Protein AF-A0A8S2S9F4-F1 (afdb_monomer)

Radius of gyration: 24.84 Å; Cα contacts (8 Å, |Δi|>4): 41; chains: 1; bounding box: 52×26×81 Å

Organism: NCBI:txid392030

Nearest PDB structures (foldseek):
  7e1v-assembly1_A  TM=2.252E-01  e=3.486E+00  Mycobacterium tuberculosis H37Rv

Mean predicted aligned error: 15.25 Å

Secondary structure (DSSP, 8-state):
-HHHHHHHHHHHTTSPP------TTHHHHHHSS---HHHHHHHHHHHHHHHHH-HHHHTTHHHHHH---TTS--HHHHHHHTT-HHHHHHHHHHHHHHHHHHHHHHHHHHHHHHHHTT-

Structure (mmCIF, N/CA/C/O backbone):
data_AF-A0A8S2S9F4-F1
#
_entry.id   AF-A0A8S2S9F4-F1
#
loop_
_atom_site.group_PDB
_atom_site.id
_atom_site.type_symbol
_atom_site.label_atom_id
_atom_site.label_alt_id
_atom_site.label_comp_id
_atom_site.label_asym_id
_atom_site.label_entity_id
_atom_site.label_seq_id
_atom_site.pdbx_PDB_ins_code
_atom_site.Cartn_x
_atom_site.Cartn_y
_atom_site.Cartn_z
_atom_site.occupancy
_atom_site.B_iso_or_equiv
_atom_site.auth_seq_id
_atom_site.auth_comp_id
_atom_site.auth_asym_id
_atom_site.auth_atom_id
_atom_site.pdbx_PDB_model_num
ATOM 1 N N . LYS A 1 1 ? -40.556 9.162 -42.770 1.00 64.94 1 LYS A N 1
ATOM 2 C CA . LYS A 1 1 ? -40.709 8.682 -41.370 1.00 64.94 1 LYS A CA 1
ATOM 3 C C . LYS A 1 1 ? -40.039 7.321 -41.143 1.00 64.94 1 LYS A C 1
ATOM 5 O O . LYS A 1 1 ? -39.192 7.249 -40.270 1.00 64.94 1 LYS A O 1
ATOM 10 N N . ILE A 1 2 ? -40.307 6.290 -41.956 1.00 68.88 2 ILE A N 1
ATOM 11 C CA . ILE A 1 2 ? -39.676 4.953 -41.818 1.00 68.88 2 ILE A CA 1
ATOM 12 C C . ILE A 1 2 ? -38.142 5.007 -41.941 1.00 68.88 2 ILE A C 1
ATOM 14 O O . ILE A 1 2 ? -37.442 4.463 -41.096 1.00 68.88 2 ILE A O 1
ATOM 18 N N . GLN A 1 3 ? -37.611 5.769 -42.904 1.00 69.44 3 GLN A N 1
ATOM 19 C CA . GLN A 1 3 ? -36.157 5.924 -43.056 1.00 69.44 3 GLN A CA 1
ATOM 20 C C . GLN A 1 3 ? -35.482 6.622 -41.867 1.00 69.44 3 GLN A C 1
ATOM 22 O O . GLN A 1 3 ? -34.337 6.340 -41.543 1.00 69.44 3 GLN A O 1
ATOM 27 N N . GLN A 1 4 ? -36.210 7.500 -41.178 1.00 73.31 4 GLN A N 1
ATOM 28 C CA . GLN A 1 4 ? -35.706 8.221 -40.011 1.00 73.31 4 GLN A CA 1
ATOM 29 C C . GLN A 1 4 ? -35.666 7.309 -38.777 1.00 73.31 4 GLN A C 1
ATOM 31 O O . GLN A 1 4 ? -34.737 7.387 -37.980 1.00 73.31 4 GLN A O 1
ATOM 36 N N . ILE A 1 5 ? -36.628 6.385 -38.672 1.00 73.12 5 ILE A N 1
ATOM 37 C CA . ILE A 1 5 ? -36.637 5.321 -37.661 1.00 73.12 5 ILE A CA 1
ATOM 38 C C . ILE A 1 5 ? -35.487 4.340 -37.917 1.00 73.12 5 ILE A C 1
ATOM 40 O O . ILE A 1 5 ? -34.758 4.011 -36.986 1.00 73.12 5 ILE A O 1
ATOM 44 N N . GLN A 1 6 ? -35.257 3.941 -39.171 1.00 68.25 6 GLN A N 1
ATOM 45 C CA . GLN A 1 6 ? -34.114 3.096 -39.536 1.00 68.25 6 GLN A CA 1
ATOM 46 C C . GLN A 1 6 ? -32.771 3.780 -39.272 1.00 68.25 6 GLN A C 1
ATOM 48 O O . GLN A 1 6 ? -31.857 3.138 -38.763 1.00 68.25 6 GLN A O 1
ATOM 53 N N . TYR A 1 7 ? -32.658 5.081 -39.548 1.00 76.25 7 TYR A N 1
ATOM 54 C CA . TYR A 1 7 ? -31.460 5.859 -39.239 1.00 76.25 7 TYR A CA 1
ATOM 55 C C . TYR A 1 7 ? -31.190 5.922 -37.727 1.00 76.25 7 TYR A C 1
ATOM 57 O O . TYR A 1 7 ? -30.065 5.691 -37.290 1.00 76.25 7 TYR A O 1
ATOM 65 N N . LEU A 1 8 ? -32.224 6.153 -36.912 1.00 74.94 8 LEU A N 1
ATOM 66 C CA . LEU A 1 8 ? -32.102 6.182 -35.450 1.00 74.94 8 LEU A CA 1
ATOM 67 C C . LEU A 1 8 ? -31.790 4.804 -34.851 1.00 74.94 8 LEU A C 1
ATOM 69 O O . LEU A 1 8 ? -30.991 4.714 -33.920 1.00 74.94 8 LEU A O 1
ATOM 73 N N . GLN A 1 9 ? -32.359 3.727 -35.398 1.00 66.19 9 GLN A N 1
ATOM 74 C CA . GLN A 1 9 ? -32.010 2.369 -34.979 1.00 66.19 9 GLN A CA 1
ATOM 75 C C . GLN A 1 9 ? -30.543 2.057 -35.295 1.00 66.19 9 GLN A C 1
ATOM 77 O O . GLN A 1 9 ? -29.829 1.583 -34.418 1.00 66.19 9 GLN A O 1
ATOM 82 N N . ASN A 1 10 ? -30.053 2.409 -36.487 1.00 70.56 10 ASN A N 1
ATOM 83 C CA . ASN A 1 10 ? -28.650 2.187 -36.863 1.00 70.56 10 ASN A CA 1
ATOM 84 C C . ASN A 1 10 ? -27.651 2.966 -35.984 1.00 70.56 10 ASN A C 1
ATOM 86 O O . ASN A 1 10 ? -26.531 2.512 -35.769 1.00 70.56 10 ASN A O 1
ATOM 90 N N . GLN A 1 11 ? -28.057 4.120 -35.445 1.00 66.56 11 GLN A N 1
ATOM 91 C CA . GLN A 1 11 ? -27.259 4.902 -34.491 1.00 66.56 11 GLN A CA 1
ATOM 92 C C . GLN A 1 11 ? -27.228 4.263 -33.089 1.00 66.56 11 GLN A C 1
ATOM 94 O O . GLN A 1 11 ? -26.190 4.259 -32.432 1.00 66.56 11 GLN A O 1
ATOM 99 N N . LEU A 1 12 ? -28.340 3.676 -32.629 1.00 56.38 12 LEU A N 1
ATOM 100 C CA . LEU A 1 12 ? -28.407 2.981 -31.333 1.00 56.38 12 LEU A CA 1
ATOM 101 C C . LEU A 1 12 ? -27.639 1.649 -31.322 1.00 56.38 12 LEU A C 1
ATOM 103 O O . LEU A 1 12 ? -27.082 1.285 -30.289 1.00 56.38 12 LEU A O 1
ATOM 107 N N . TYR A 1 13 ? -27.551 0.954 -32.460 1.00 54.41 13 TYR A N 1
ATOM 108 C CA . TYR A 1 13 ? -26.784 -0.294 -32.586 1.00 54.41 13 TYR A CA 1
ATOM 109 C C . TYR A 1 13 ? -25.261 -0.097 -32.701 1.00 54.41 13 TYR A C 1
ATOM 111 O O . TYR A 1 13 ? -24.526 -1.079 -32.645 1.00 54.41 13 TYR A O 1
ATOM 119 N N . GLN A 1 14 ? -24.768 1.142 -32.816 1.00 46.66 14 GLN A N 1
ATOM 120 C CA . GLN A 1 14 ? -23.328 1.443 -32.813 1.00 46.66 14 GLN A CA 1
ATOM 121 C C . GLN A 1 14 ? -22.750 1.736 -31.423 1.00 46.66 14 GLN A C 1
ATOM 123 O O . GLN A 1 14 ? -21.567 2.053 -31.301 1.00 46.66 14 GLN A O 1
ATOM 128 N N . GLN A 1 15 ? -23.538 1.596 -30.355 1.00 48.34 15 GLN A N 1
ATOM 129 C CA . GLN A 1 15 ? -22.978 1.623 -29.008 1.00 48.34 15 GLN A CA 1
ATOM 130 C C . GLN A 1 15 ? -22.158 0.343 -28.789 1.00 48.34 15 GLN A C 1
ATOM 132 O O . GLN A 1 15 ? -22.721 -0.750 -28.907 1.00 48.34 15 GLN A O 1
ATOM 137 N N . PRO A 1 16 ? -20.851 0.422 -28.468 1.00 43.28 16 PRO A N 1
ATOM 138 C CA . PRO A 1 16 ? -20.104 -0.768 -28.108 1.00 43.28 16 PRO A CA 1
ATOM 139 C C . PRO A 1 16 ? -20.758 -1.367 -26.864 1.00 43.28 16 PRO A C 1
ATOM 141 O O . PRO A 1 16 ? -20.848 -0.732 -25.810 1.00 43.28 16 PRO A O 1
ATOM 144 N N . ALA A 1 17 ? -21.250 -2.596 -27.008 1.00 40.78 17 ALA A N 1
ATOM 145 C CA . ALA A 1 17 ? -21.692 -3.403 -25.890 1.00 40.78 17 ALA A CA 1
ATOM 146 C C . ALA A 1 17 ? -20.602 -3.368 -24.813 1.00 40.78 17 ALA A C 1
ATOM 148 O O . ALA A 1 17 ? -19.422 -3.576 -25.104 1.00 40.78 17 ALA A O 1
ATOM 149 N N . ARG A 1 18 ? -20.995 -3.090 -23.567 1.00 45.44 18 ARG A N 1
ATOM 150 C CA . ARG A 1 18 ? -20.119 -3.166 -22.396 1.00 45.44 18 ARG A CA 1
ATOM 151 C C . ARG A 1 18 ? -19.805 -4.645 -22.146 1.00 45.44 18 ARG A C 1
ATOM 153 O O . ARG A 1 18 ? -20.375 -5.285 -21.272 1.00 45.44 18 ARG A O 1
ATOM 160 N N . THR A 1 19 ? -18.965 -5.222 -22.996 1.00 42.66 19 THR A N 1
ATOM 161 C CA . THR A 1 19 ? -18.483 -6.589 -22.866 1.00 42.66 19 THR A CA 1
ATOM 162 C C . THR A 1 19 ? -17.337 -6.579 -21.873 1.00 42.66 19 THR A C 1
ATOM 164 O O . THR A 1 19 ? -16.322 -5.928 -22.108 1.00 42.66 19 THR A O 1
ATOM 167 N N . THR A 1 20 ? -17.475 -7.343 -20.794 1.00 49.41 20 THR A N 1
ATOM 168 C CA . THR A 1 20 ? -16.399 -7.765 -19.885 1.00 49.41 20 THR A CA 1
ATOM 169 C C . THR A 1 20 ? -15.460 -8.747 -20.591 1.00 49.41 20 THR A C 1
ATOM 171 O O . THR A 1 20 ? -15.230 -9.867 -20.140 1.00 49.41 20 THR A O 1
ATOM 174 N N . ARG A 1 21 ? -14.966 -8.362 -21.763 1.00 43.25 21 ARG A N 1
ATOM 175 C CA . ARG A 1 21 ? -13.953 -9.093 -22.502 1.00 43.25 21 ARG A CA 1
ATOM 176 C C . ARG A 1 21 ? -12.663 -8.396 -22.117 1.00 43.25 21 ARG A C 1
ATOM 178 O O . ARG A 1 21 ? -12.438 -7.293 -22.598 1.00 43.25 21 ARG A O 1
ATOM 185 N N . SER A 1 22 ? -11.888 -8.971 -21.192 1.00 52.41 22 SER A N 1
ATOM 186 C CA . SER A 1 22 ? -10.540 -8.469 -20.928 1.00 52.41 22 SER A CA 1
ATOM 187 C C . SER A 1 22 ? -9.767 -8.597 -22.235 1.00 52.41 22 SER A C 1
ATOM 189 O O . SER A 1 22 ? -9.307 -9.666 -22.636 1.00 52.41 22 SER A O 1
ATOM 191 N N . ASN A 1 23 ? -9.740 -7.505 -22.989 1.00 45.88 23 ASN A N 1
ATOM 192 C CA . ASN A 1 23 ? -8.939 -7.414 -24.179 1.00 45.88 23 ASN A CA 1
ATOM 193 C C . ASN A 1 23 ? -7.513 -7.431 -23.642 1.00 45.88 23 ASN A C 1
ATOM 195 O O . ASN A 1 23 ? -7.151 -6.581 -22.832 1.00 45.88 23 ASN A O 1
ATOM 199 N N . SER A 1 24 ? -6.693 -8.402 -24.037 1.00 57.59 24 SER A N 1
ATOM 200 C CA . SER A 1 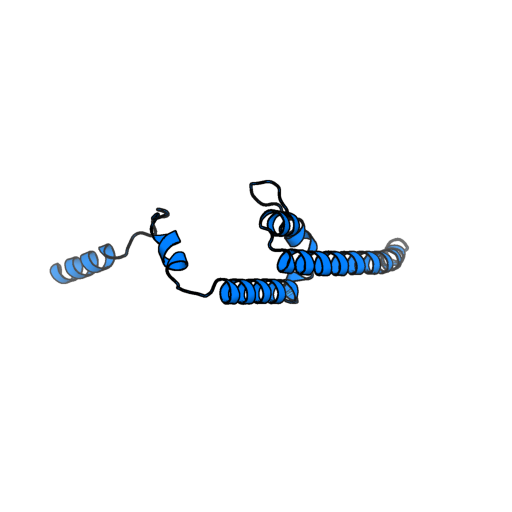24 ? -5.289 -8.467 -23.602 1.00 57.59 24 SER A CA 1
ATOM 201 C C . SER A 1 24 ? -4.523 -7.167 -23.920 1.00 57.59 24 SER A C 1
ATOM 203 O O . SER A 1 24 ? -3.469 -6.907 -23.349 1.00 57.59 24 SER A O 1
ATOM 205 N N . ASN A 1 25 ? -5.096 -6.318 -24.780 1.00 47.88 25 ASN A N 1
ATOM 206 C CA . ASN A 1 25 ? -4.631 -4.976 -25.104 1.00 47.88 25 ASN A CA 1
ATOM 207 C C . ASN A 1 25 ? -4.977 -3.885 -24.067 1.00 47.88 25 ASN A C 1
ATOM 209 O O . ASN A 1 25 ? -4.305 -2.859 -24.060 1.00 47.88 25 ASN A O 1
ATOM 213 N N . ASP A 1 26 ? -5.939 -4.074 -23.158 1.00 53.81 26 ASP A N 1
ATOM 214 C CA . ASP A 1 26 ? -6.271 -3.069 -22.129 1.00 53.81 26 ASP A CA 1
ATOM 215 C C . ASP A 1 26 ? -5.156 -2.952 -21.079 1.00 53.81 26 ASP A C 1
ATOM 217 O O . ASP A 1 26 ? -4.841 -1.860 -20.606 1.00 53.81 26 ASP A O 1
ATOM 221 N N . PHE A 1 27 ? -4.471 -4.065 -20.787 1.00 49.88 27 PHE A N 1
ATOM 222 C CA . PHE A 1 27 ? -3.263 -4.049 -19.960 1.00 49.88 27 PHE A CA 1
ATOM 223 C C . PHE A 1 27 ? -2.121 -3.293 -20.657 1.00 49.88 27 PHE A C 1
ATOM 225 O O . PHE A 1 27 ? -1.320 -2.631 -19.999 1.00 49.88 27 PHE A O 1
ATOM 232 N N . LEU A 1 28 ? -2.064 -3.325 -21.994 1.00 52.03 28 LEU A N 1
ATOM 233 C CA . LEU A 1 28 ? -1.036 -2.635 -22.775 1.00 52.03 28 LEU A CA 1
ATOM 234 C C . LEU A 1 28 ? -1.254 -1.117 -22.845 1.00 52.03 28 LEU A C 1
ATOM 236 O O . LEU A 1 28 ? -0.272 -0.380 -22.903 1.00 52.03 28 LEU A O 1
ATOM 240 N N . VAL A 1 29 ? -2.495 -0.625 -22.772 1.00 52.12 29 VAL A N 1
ATOM 241 C CA . VAL A 1 29 ? -2.786 0.822 -22.835 1.00 52.12 29 VAL A CA 1
ATOM 242 C C . VAL A 1 29 ? -2.198 1.574 -21.637 1.00 52.12 29 VAL A C 1
ATOM 244 O O . VAL A 1 29 ? -1.578 2.619 -21.822 1.00 52.12 29 VAL A O 1
ATOM 247 N N . TRP A 1 30 ? -2.293 1.027 -20.421 1.00 48.94 30 TRP A N 1
ATOM 248 C CA . TRP A 1 30 ? -1.595 1.593 -19.256 1.00 48.94 30 TRP A CA 1
ATOM 249 C C . TRP A 1 30 ? -0.110 1.221 -19.185 1.00 48.94 30 TRP A C 1
ATOM 251 O O . TRP A 1 30 ? 0.656 1.931 -18.532 1.00 48.94 30 TRP A O 1
ATOM 261 N N . SER A 1 31 ? 0.312 0.162 -19.884 1.00 54.41 31 SER A N 1
ATOM 262 C CA . SER A 1 31 ? 1.723 -0.251 -19.959 1.00 54.41 31 SER A CA 1
ATOM 263 C C . SER A 1 31 ? 2.540 0.538 -20.991 1.00 54.41 31 SER A C 1
ATOM 265 O O . SER A 1 31 ? 3.763 0.559 -20.903 1.00 54.41 31 SER A O 1
ATOM 267 N N . SER A 1 32 ? 1.898 1.201 -21.960 1.00 52.19 32 SER A N 1
ATOM 268 C CA . SER A 1 32 ? 2.576 1.962 -23.022 1.00 52.19 32 SER A CA 1
ATOM 269 C C . SER A 1 32 ? 2.900 3.410 -22.637 1.00 52.19 32 SER A C 1
ATOM 271 O O . SER A 1 32 ? 3.568 4.120 -23.399 1.00 52.19 32 SER A O 1
ATOM 273 N N . CYS A 1 33 ? 2.450 3.876 -21.471 1.00 55.06 33 CYS A N 1
ATOM 274 C CA . CYS A 1 33 ? 2.894 5.148 -20.929 1.00 55.06 33 CYS A CA 1
ATOM 275 C C . CYS A 1 33 ? 4.383 5.007 -20.588 1.00 55.06 33 CYS A C 1
ATOM 277 O O . CYS A 1 33 ? 4.721 4.314 -19.631 1.00 55.06 33 CYS A O 1
ATOM 279 N N . LYS A 1 34 ? 5.277 5.652 -21.344 1.00 63.38 34 LYS A N 1
ATOM 280 C CA . LYS A 1 34 ? 6.724 5.707 -21.062 1.00 63.38 34 LYS A CA 1
ATOM 281 C C . LYS A 1 34 ? 7.028 6.531 -19.797 1.00 63.38 34 LYS A C 1
ATOM 283 O O . LYS A 1 34 ? 7.823 7.464 -19.843 1.00 63.38 34 LYS A O 1
ATOM 288 N N . TYR A 1 35 ? 6.347 6.267 -18.687 1.00 64.12 35 TYR A N 1
ATOM 289 C CA . TYR A 1 35 ? 6.709 6.864 -17.413 1.00 64.12 35 TYR A CA 1
ATOM 290 C C . TYR A 1 35 ? 7.999 6.214 -16.938 1.00 64.12 35 TYR A C 1
ATOM 292 O O . TYR A 1 35 ? 8.116 4.990 -16.928 1.00 64.12 35 TYR A O 1
ATOM 300 N N . ASP A 1 36 ? 8.954 7.047 -16.533 1.00 81.81 36 ASP A N 1
ATOM 301 C CA . ASP A 1 36 ? 10.125 6.586 -15.801 1.00 81.81 36 ASP A CA 1
ATOM 302 C C . ASP A 1 36 ? 9.649 5.760 -14.593 1.00 81.81 36 ASP A C 1
ATOM 304 O O . ASP A 1 36 ? 8.776 6.188 -13.829 1.00 81.81 36 ASP A O 1
ATOM 308 N N . GLU A 1 37 ? 10.209 4.565 -14.408 1.00 81.12 37 GLU A N 1
ATOM 309 C CA . GLU A 1 37 ? 9.894 3.690 -13.275 1.00 81.12 37 GLU A CA 1
ATOM 310 C C . GLU A 1 37 ? 10.118 4.409 -11.934 1.00 81.12 37 GLU A C 1
ATOM 312 O O . GLU A 1 37 ? 9.407 4.160 -10.951 1.00 81.12 37 GLU A O 1
ATOM 317 N N . ARG A 1 38 ? 11.037 5.383 -11.893 1.00 84.69 38 ARG A N 1
ATOM 318 C CA . ARG A 1 38 ? 11.190 6.284 -10.745 1.00 84.69 38 ARG A CA 1
ATOM 319 C C . ARG A 1 38 ? 9.943 7.139 -10.519 1.00 84.69 38 ARG A C 1
ATOM 321 O O . ARG A 1 38 ? 9.452 7.210 -9.392 1.00 84.69 38 ARG A O 1
ATOM 328 N N . GLU A 1 39 ? 9.420 7.785 -11.556 1.00 87.38 39 GLU A N 1
ATOM 329 C CA . GLU A 1 39 ? 8.212 8.607 -11.451 1.00 87.38 39 GLU A CA 1
ATOM 330 C C . GLU A 1 39 ? 6.995 7.776 -11.065 1.00 87.38 39 GLU A C 1
ATOM 332 O O . GLU A 1 39 ? 6.210 8.189 -10.209 1.00 87.38 39 GLU A O 1
ATOM 337 N N . LYS A 1 40 ? 6.850 6.588 -11.653 1.00 84.62 40 LYS A N 1
ATOM 338 C CA . LYS A 1 40 ? 5.784 5.642 -11.317 1.00 84.62 40 LYS A CA 1
ATOM 339 C C . LYS A 1 40 ? 5.826 5.271 -9.837 1.00 84.62 40 LYS A C 1
ATOM 341 O O . LYS A 1 40 ? 4.801 5.338 -9.158 1.00 84.62 40 LYS A O 1
ATOM 346 N N . ARG A 1 41 ? 7.018 4.984 -9.305 1.00 87.44 41 ARG A N 1
ATOM 347 C CA . ARG A 1 41 ? 7.224 4.733 -7.872 1.00 87.44 41 ARG A CA 1
ATOM 348 C C . ARG A 1 41 ? 6.846 5.942 -7.016 1.00 87.44 41 ARG A C 1
ATOM 350 O O . ARG A 1 41 ? 6.148 5.781 -6.019 1.00 87.44 41 ARG A O 1
ATOM 357 N N . ILE A 1 42 ? 7.261 7.147 -7.407 1.00 91.12 42 ILE A N 1
ATOM 358 C CA . ILE A 1 42 ? 6.914 8.386 -6.690 1.00 91.12 42 ILE A CA 1
ATOM 359 C C . ILE A 1 42 ? 5.393 8.588 -6.664 1.00 91.12 42 ILE A C 1
ATOM 361 O O . ILE A 1 42 ? 4.836 8.922 -5.618 1.00 91.12 42 ILE A O 1
ATOM 365 N N . ARG A 1 43 ? 4.706 8.363 -7.789 1.00 90.44 43 ARG A N 1
ATOM 366 C CA . ARG A 1 43 ? 3.241 8.459 -7.880 1.00 90.44 43 ARG A CA 1
ATOM 367 C C . ARG A 1 43 ? 2.559 7.421 -6.993 1.00 90.44 43 ARG A C 1
ATOM 369 O O . ARG A 1 43 ? 1.662 7.788 -6.244 1.00 90.44 43 ARG A O 1
ATOM 376 N N . ALA A 1 44 ? 3.019 6.171 -7.016 1.00 91.00 44 ALA A N 1
ATOM 377 C CA . ALA A 1 44 ? 2.479 5.108 -6.170 1.00 91.00 44 ALA A CA 1
ATOM 378 C C . ALA A 1 44 ? 2.586 5.454 -4.675 1.00 91.00 44 ALA A C 1
ATOM 380 O O . ALA A 1 44 ? 1.598 5.367 -3.950 1.00 91.00 44 ALA A O 1
ATOM 381 N N . ILE A 1 45 ? 3.750 5.940 -4.231 1.00 94.25 45 ILE A N 1
ATOM 382 C CA . ILE A 1 45 ? 3.958 6.380 -2.843 1.00 94.25 45 ILE A CA 1
ATOM 383 C C . ILE A 1 45 ? 2.996 7.517 -2.471 1.00 94.25 45 ILE A C 1
ATOM 385 O O . ILE A 1 45 ? 2.397 7.490 -1.395 1.00 94.25 45 ILE A O 1
ATOM 389 N N . LYS A 1 46 ? 2.821 8.506 -3.357 1.00 95.19 46 LYS A N 1
ATOM 390 C CA . LYS A 1 46 ? 1.891 9.626 -3.136 1.00 95.19 46 LYS A CA 1
ATOM 391 C C . LYS A 1 46 ? 0.444 9.157 -3.007 1.00 95.19 46 LYS A C 1
ATOM 393 O O . LYS A 1 46 ? -0.252 9.622 -2.113 1.00 95.19 46 LYS A O 1
ATOM 398 N N . ILE A 1 47 ? 0.010 8.239 -3.872 1.00 93.56 47 ILE A N 1
ATOM 399 C CA . ILE A 1 47 ? -1.346 7.677 -3.838 1.00 93.56 47 ILE A CA 1
ATOM 400 C C . ILE A 1 47 ? -1.576 6.935 -2.522 1.00 93.56 47 ILE A C 1
ATOM 402 O O . ILE A 1 47 ? -2.583 7.179 -1.866 1.00 93.56 47 ILE A O 1
ATOM 406 N N . ILE A 1 48 ? -0.631 6.085 -2.106 1.00 94.06 48 ILE A N 1
ATOM 407 C CA . ILE A 1 48 ? -0.740 5.350 -0.839 1.00 94.06 48 ILE A CA 1
ATOM 408 C C . ILE A 1 48 ? -0.877 6.326 0.328 1.00 94.06 48 ILE A C 1
ATOM 410 O O . ILE A 1 48 ? -1.811 6.193 1.107 1.00 94.06 48 ILE A O 1
ATOM 414 N N . ARG A 1 49 ? -0.013 7.342 0.430 1.00 94.38 49 ARG A N 1
ATOM 415 C CA . ARG A 1 49 ? -0.121 8.342 1.505 1.00 94.38 49 ARG A CA 1
ATOM 416 C C . ARG A 1 49 ? -1.463 9.060 1.494 1.00 94.38 49 ARG A C 1
ATOM 418 O O . ARG A 1 49 ? -2.106 9.135 2.526 1.00 94.38 49 ARG A O 1
ATOM 425 N N . LEU A 1 50 ? -1.919 9.505 0.326 1.00 94.38 50 LEU A N 1
ATOM 426 C CA . LEU A 1 50 ? -3.198 10.198 0.205 1.00 94.38 50 LEU A CA 1
ATOM 427 C C . LEU A 1 50 ? -4.377 9.328 0.662 1.00 94.38 50 LEU A C 1
ATOM 429 O O . LEU A 1 50 ? -5.263 9.828 1.345 1.00 94.38 50 LEU A O 1
ATOM 433 N N . LEU A 1 51 ? -4.376 8.036 0.325 1.00 92.12 51 LEU A N 1
ATOM 434 C CA . LEU A 1 51 ? -5.390 7.096 0.806 1.00 92.12 51 LEU A CA 1
ATOM 435 C C . LEU A 1 51 ? -5.305 6.905 2.324 1.00 92.12 51 LEU A C 1
ATOM 437 O O . LEU A 1 51 ? -6.324 6.935 3.004 1.00 92.12 51 LEU A O 1
ATOM 441 N N . LEU A 1 52 ? -4.099 6.730 2.861 1.00 93.19 52 LEU A N 1
ATOM 442 C CA . LEU A 1 52 ? -3.902 6.479 4.287 1.00 93.19 52 LEU A CA 1
ATOM 443 C C . LEU A 1 52 ? -4.113 7.724 5.160 1.00 93.19 52 LEU A C 1
ATOM 445 O O . LEU A 1 52 ? -4.425 7.567 6.332 1.00 93.19 52 LEU A O 1
ATOM 449 N N . ASP A 1 53 ? -3.950 8.934 4.624 1.00 91.50 53 ASP A N 1
ATOM 450 C CA . ASP A 1 53 ? -4.169 10.207 5.329 1.00 91.50 53 ASP A CA 1
ATOM 451 C C . ASP A 1 53 ? -5.622 10.683 5.278 1.00 91.50 53 ASP A C 1
ATOM 453 O O . ASP A 1 53 ? -6.012 11.590 6.015 1.00 91.50 53 ASP A O 1
ATOM 457 N N . TYR A 1 54 ? -6.438 10.107 4.395 1.00 92.75 54 TYR A N 1
ATOM 458 C CA . TYR A 1 54 ? -7.789 10.600 4.192 1.00 92.75 54 TYR A CA 1
ATOM 459 C C . TYR A 1 54 ? -8.662 10.341 5.436 1.00 92.75 54 TYR A C 1
ATOM 461 O O . TYR A 1 54 ? -8.755 9.192 5.886 1.00 92.75 54 TYR A O 1
ATOM 469 N N . PRO A 1 55 ? -9.337 11.368 5.996 1.00 87.88 55 PRO A N 1
ATOM 470 C CA . PRO A 1 55 ? -10.069 11.245 7.259 1.00 87.88 55 PRO A CA 1
ATOM 471 C C . PRO A 1 55 ? -11.169 10.182 7.243 1.00 87.88 55 PRO A C 1
ATOM 473 O O . PRO A 1 55 ? -11.325 9.447 8.213 1.00 87.88 55 PRO A O 1
ATOM 476 N N . LEU A 1 56 ? -11.899 10.049 6.129 1.00 88.81 56 LEU A N 1
ATOM 477 C CA . LEU A 1 56 ? -13.002 9.086 6.033 1.00 88.81 56 LEU A CA 1
ATOM 478 C C . LEU A 1 56 ? -12.529 7.629 6.057 1.00 88.81 56 LEU A C 1
ATOM 480 O O . LEU A 1 56 ? -13.309 6.744 6.391 1.00 88.81 56 LEU A O 1
ATOM 484 N N . PHE A 1 57 ? -11.265 7.363 5.718 1.00 85.00 57 PHE A N 1
ATOM 485 C CA . PHE A 1 57 ? -10.727 6.007 5.766 1.00 85.00 57 PHE A CA 1
ATOM 486 C C . PHE A 1 57 ? -10.172 5.631 7.136 1.00 85.00 57 PHE A C 1
ATOM 488 O O . PHE A 1 57 ? -9.981 4.443 7.367 1.00 85.00 57 PHE A O 1
ATOM 495 N N . GLN A 1 58 ? -9.969 6.578 8.060 1.00 87.75 58 GLN A N 1
ATOM 496 C CA . GLN A 1 58 ? -9.346 6.290 9.360 1.00 87.75 58 GLN A CA 1
ATOM 497 C C . GLN A 1 58 ? -10.134 5.264 10.182 1.00 87.75 58 GLN A C 1
ATOM 499 O O . GLN A 1 58 ? -9.535 4.359 10.755 1.00 87.75 58 GLN A O 1
ATOM 504 N N . GLU A 1 59 ? -11.465 5.359 10.184 1.00 87.31 59 GLU A N 1
ATOM 505 C CA . GLU A 1 59 ? -12.355 4.454 10.933 1.00 87.31 59 GLU A CA 1
ATOM 506 C C . GLU A 1 59 ? -12.366 3.021 10.378 1.00 87.31 59 GLU A C 1
ATOM 508 O O . GLU A 1 59 ? -12.694 2.066 11.075 1.00 87.31 59 GLU A O 1
ATOM 513 N N . HIS A 1 60 ? -11.981 2.846 9.114 1.00 89.56 60 HIS A N 1
ATOM 514 C CA . HIS A 1 60 ? -11.941 1.543 8.447 1.00 89.56 60 HIS A CA 1
ATOM 515 C C . HIS A 1 60 ? -10.518 1.103 8.103 1.00 89.56 60 HIS A C 1
ATOM 517 O O . HIS A 1 60 ? -10.325 0.054 7.486 1.00 89.56 60 HIS A O 1
ATOM 523 N N . LEU A 1 61 ? -9.511 1.877 8.516 1.00 90.50 61 LEU A N 1
ATOM 524 C CA . LEU A 1 61 ? -8.134 1.700 8.077 1.00 90.50 61 LEU A CA 1
ATOM 525 C C . LEU A 1 61 ? -7.563 0.369 8.554 1.00 90.50 61 LEU A C 1
ATOM 527 O O . LEU A 1 61 ? -6.886 -0.314 7.791 1.00 90.50 61 LEU A O 1
ATOM 531 N N . LEU A 1 62 ? -7.892 -0.036 9.784 1.00 90.94 62 LEU A N 1
ATOM 532 C CA . LEU A 1 62 ? -7.498 -1.336 10.321 1.00 90.94 62 LEU A CA 1
ATOM 533 C C . LEU A 1 62 ? -8.043 -2.482 9.465 1.00 90.94 62 LEU A C 1
ATOM 535 O O . LEU A 1 62 ? -7.291 -3.371 9.069 1.00 90.94 62 LEU A O 1
ATOM 539 N N . SER A 1 63 ? -9.343 -2.443 9.161 1.00 91.50 63 SER A N 1
ATOM 540 C CA . SER A 1 63 ? -10.012 -3.459 8.344 1.00 91.50 63 SER A CA 1
ATOM 541 C C . SER A 1 63 ? -9.408 -3.513 6.940 1.00 91.50 63 SER A C 1
ATOM 543 O O . SER A 1 63 ? -9.062 -4.588 6.453 1.00 91.50 63 SER A O 1
ATOM 545 N N . LEU A 1 64 ? -9.174 -2.347 6.333 1.00 90.94 64 LEU A N 1
ATOM 546 C CA . LEU A 1 64 ? -8.580 -2.226 5.006 1.00 90.94 64 LEU A CA 1
ATOM 547 C C . LEU A 1 64 ? -7.142 -2.767 4.956 1.00 90.94 64 LEU A C 1
ATOM 549 O O . LEU A 1 64 ? -6.797 -3.511 4.041 1.00 90.94 64 LEU A O 1
ATOM 553 N N . LEU A 1 65 ? -6.306 -2.427 5.942 1.00 92.75 65 LEU A N 1
ATOM 554 C CA . LEU A 1 65 ? -4.920 -2.903 6.036 1.00 92.75 65 LEU A CA 1
ATOM 555 C C . LEU A 1 65 ? -4.820 -4.386 6.419 1.00 92.75 65 LEU A C 1
ATOM 557 O O . LEU A 1 65 ? -3.811 -5.027 6.124 1.00 92.75 65 LEU A O 1
ATOM 561 N N . SER A 1 66 ? -5.855 -4.932 7.056 1.00 93.81 66 SER A N 1
ATOM 562 C CA . SER A 1 66 ? -5.938 -6.350 7.426 1.00 93.81 66 SER A CA 1
ATOM 563 C C . SER A 1 66 ? -6.539 -7.219 6.322 1.00 93.81 66 SER A C 1
ATOM 565 O O . SER A 1 66 ? -6.409 -8.445 6.371 1.00 93.81 66 SER A O 1
ATOM 567 N N . PHE A 1 67 ? -7.192 -6.608 5.328 1.00 95.25 67 PHE A N 1
ATOM 568 C CA . PHE A 1 67 ? -7.779 -7.321 4.203 1.00 95.25 67 PHE A CA 1
ATOM 569 C C . PHE A 1 67 ? -6.703 -8.066 3.413 1.00 95.25 67 PHE A C 1
ATOM 571 O O . PHE A 1 67 ? -5.583 -7.584 3.245 1.00 95.25 67 PHE A O 1
ATOM 578 N N . ARG A 1 68 ? -7.041 -9.259 2.925 1.00 95.75 68 ARG A N 1
ATOM 579 C CA . ARG A 1 68 ? -6.111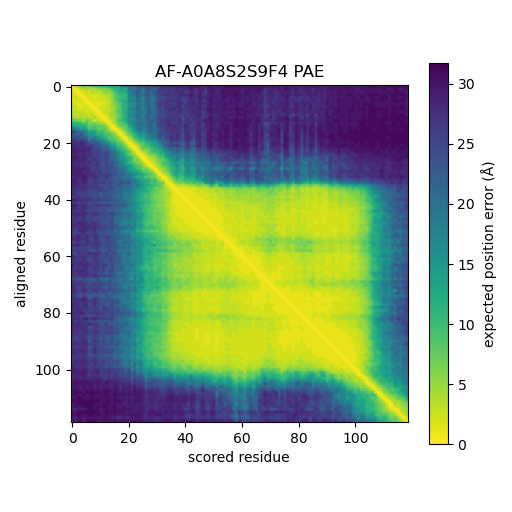 -10.120 2.194 1.00 95.75 68 ARG A CA 1
ATOM 580 C C . ARG A 1 68 ? -6.502 -10.202 0.729 1.00 95.75 68 ARG A C 1
ATOM 582 O O . ARG A 1 68 ? -7.681 -10.285 0.397 1.00 95.75 68 ARG A O 1
ATOM 589 N N . ASN A 1 69 ? -5.504 -10.190 -0.144 1.00 94.00 69 ASN A N 1
ATOM 590 C CA . ASN A 1 69 ? -5.704 -10.437 -1.566 1.00 94.00 69 ASN A CA 1
ATOM 591 C C . ASN A 1 69 ? -6.018 -11.929 -1.837 1.00 94.00 69 ASN A C 1
ATOM 593 O O . ASN A 1 69 ? -6.074 -12.748 -0.918 1.00 94.00 69 ASN A O 1
ATOM 597 N N . LEU A 1 70 ? -6.191 -12.289 -3.114 1.00 95.69 70 LEU A N 1
ATOM 598 C CA . LEU A 1 70 ? -6.443 -13.672 -3.555 1.00 95.69 70 LEU A CA 1
ATOM 599 C C . LEU A 1 70 ? -5.326 -14.656 -3.158 1.00 95.69 70 LEU A C 1
ATOM 601 O O . LEU A 1 70 ? -5.570 -15.852 -3.055 1.00 95.69 70 LEU A O 1
ATOM 605 N N . GLU A 1 71 ? -4.117 -14.154 -2.908 1.00 95.12 71 GLU A N 1
ATOM 606 C CA . GLU A 1 71 ? -2.958 -14.930 -2.454 1.00 95.12 71 GLU A CA 1
ATOM 607 C C . GLU A 1 71 ? -2.863 -15.001 -0.919 1.00 95.12 71 GLU A C 1
ATOM 609 O O . GLU A 1 71 ? -1.879 -15.496 -0.371 1.00 95.12 71 GLU A O 1
ATOM 614 N N . GLY A 1 72 ? -3.855 -14.473 -0.194 1.00 96.25 72 GLY A N 1
ATOM 615 C CA . GLY A 1 72 ? -3.876 -14.462 1.268 1.00 96.25 72 GLY A CA 1
ATOM 616 C C . GLY A 1 72 ? -2.937 -13.436 1.915 1.00 96.25 72 GLY A C 1
ATOM 617 O O . GLY A 1 72 ? -2.718 -13.503 3.129 1.00 96.25 72 GLY A O 1
ATOM 618 N N . GLN A 1 73 ? -2.398 -12.490 1.142 1.00 96.81 73 GLN A N 1
ATOM 619 C CA . GLN A 1 73 ? -1.446 -11.473 1.592 1.00 96.81 73 GLN A CA 1
ATOM 620 C C . GLN A 1 73 ? -2.154 -10.166 1.946 1.00 96.81 73 GLN A C 1
ATOM 622 O O . GLN A 1 73 ? -3.007 -9.690 1.197 1.00 96.81 73 GLN A O 1
ATOM 627 N N . THR A 1 74 ? -1.754 -9.545 3.054 1.00 96.88 74 THR A N 1
ATOM 628 C CA . THR A 1 74 ? -2.148 -8.162 3.359 1.00 96.88 74 THR A CA 1
ATOM 629 C C . THR A 1 74 ? -1.409 -7.173 2.445 1.00 96.88 74 THR A C 1
ATOM 631 O O . THR A 1 74 ? -0.364 -7.525 1.883 1.00 96.88 74 THR A O 1
ATOM 634 N N . PRO A 1 75 ? -1.869 -5.913 2.312 1.00 95.38 75 PRO A N 1
ATOM 635 C CA . PRO A 1 75 ? -1.151 -4.883 1.562 1.00 95.38 75 PRO A CA 1
ATOM 636 C C . PRO A 1 75 ? 0.326 -4.738 1.964 1.00 95.38 75 PRO A C 1
ATOM 638 O O . PRO A 1 75 ? 1.180 -4.557 1.099 1.00 95.38 75 PRO A O 1
ATOM 641 N N . PHE A 1 76 ? 0.648 -4.869 3.259 1.00 96.81 76 PHE A N 1
ATOM 642 C CA . PHE A 1 76 ? 2.034 -4.849 3.744 1.00 96.81 76 PHE A CA 1
ATOM 643 C C . PHE A 1 76 ? 2.845 -6.034 3.206 1.00 96.81 76 PHE A C 1
ATOM 645 O O . PHE A 1 76 ? 3.933 -5.840 2.668 1.00 96.81 76 PHE A O 1
ATOM 652 N N . MET A 1 77 ? 2.3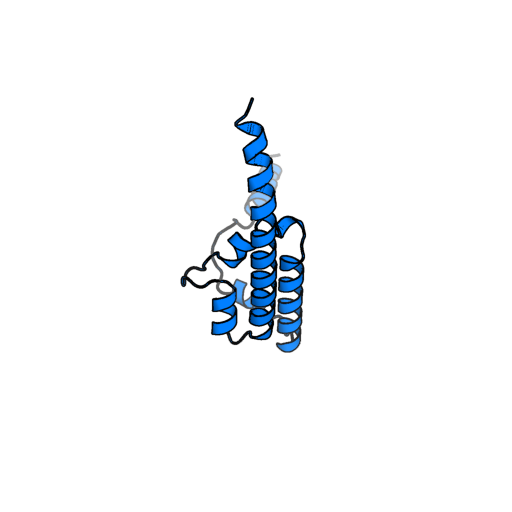00 -7.251 3.301 1.00 97.38 77 MET A N 1
ATOM 653 C CA . MET A 1 77 ? 2.963 -8.461 2.803 1.00 97.38 77 MET A CA 1
ATOM 654 C C . MET A 1 77 ? 3.201 -8.385 1.294 1.00 97.38 77 MET A C 1
ATOM 656 O O . MET A 1 77 ? 4.307 -8.657 0.835 1.00 97.38 77 MET A O 1
ATOM 660 N N . SER A 1 78 ? 2.197 -7.942 0.535 1.00 95.75 78 SER A N 1
ATOM 661 C CA . SER A 1 78 ? 2.319 -7.766 -0.914 1.00 95.75 78 SER A CA 1
ATOM 662 C C . SER A 1 78 ? 3.407 -6.745 -1.272 1.00 95.75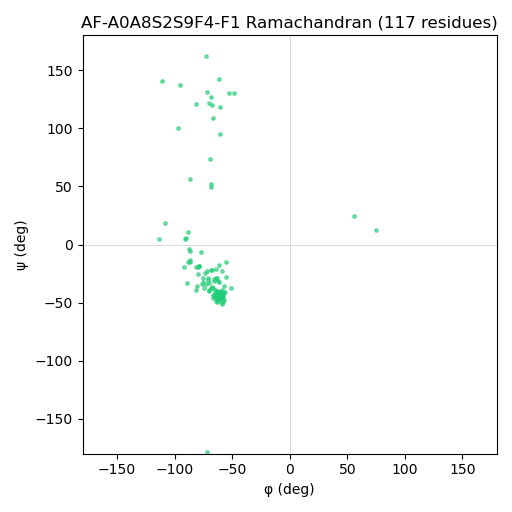 78 SER A C 1
ATOM 664 O O . SER A 1 78 ? 4.232 -6.999 -2.149 1.00 95.75 78 SER A O 1
ATOM 666 N N . ALA A 1 79 ? 3.501 -5.630 -0.536 1.00 94.94 79 ALA A N 1
ATOM 667 C CA . ALA A 1 79 ? 4.561 -4.644 -0.739 1.00 94.94 79 ALA A CA 1
ATOM 668 C C . ALA A 1 79 ? 5.966 -5.212 -0.464 1.00 94.94 79 ALA A C 1
ATOM 670 O O . ALA A 1 79 ? 6.897 -4.912 -1.214 1.00 94.94 79 ALA A O 1
ATOM 671 N N . VAL A 1 80 ? 6.129 -6.040 0.573 1.00 95.94 80 VAL A N 1
ATOM 672 C CA . VAL A 1 80 ? 7.403 -6.716 0.875 1.00 95.94 80 VAL A CA 1
ATOM 673 C C . VAL A 1 80 ? 7.755 -7.732 -0.211 1.00 95.94 80 VAL A C 1
ATOM 675 O O . VAL A 1 80 ? 8.878 -7.713 -0.711 1.00 95.94 80 VAL A O 1
ATOM 678 N N . ASN A 1 81 ? 6.794 -8.556 -0.633 1.00 95.94 81 ASN A N 1
ATOM 679 C CA . ASN A 1 81 ? 6.995 -9.581 -1.661 1.00 95.94 81 ASN A CA 1
ATOM 680 C C . ASN A 1 81 ? 7.409 -8.988 -3.013 1.00 95.94 81 ASN A C 1
ATOM 682 O O . ASN A 1 81 ? 8.192 -9.590 -3.742 1.00 95.94 81 ASN A O 1
ATOM 686 N N . CYS A 1 82 ? 6.934 -7.784 -3.336 1.00 90.56 82 CYS A N 1
ATOM 687 C CA . CYS A 1 82 ? 7.332 -7.058 -4.542 1.00 90.56 82 CYS A CA 1
ATOM 688 C C . CYS A 1 82 ? 8.574 -6.165 -4.355 1.00 90.56 82 CYS A C 1
ATOM 690 O O . CYS A 1 82 ? 8.847 -5.324 -5.214 1.00 90.56 82 CYS A O 1
ATOM 692 N N . CYS A 1 83 ? 9.308 -6.282 -3.242 1.00 94.31 83 CYS A N 1
ATOM 693 C CA . CYS A 1 83 ? 10.463 -5.435 -2.912 1.00 94.31 83 CYS A CA 1
ATOM 694 C C . CYS A 1 83 ? 10.147 -3.922 -2.903 1.00 94.31 83 CYS A C 1
ATOM 696 O O . CYS A 1 83 ? 11.030 -3.077 -3.078 1.00 94.31 83 CYS A O 1
ATOM 698 N N . ALA A 1 84 ? 8.886 -3.543 -2.685 1.00 92.75 84 ALA A N 1
ATOM 699 C CA . ALA A 1 84 ? 8.426 -2.160 -2.619 1.00 92.75 84 ALA A CA 1
ATOM 700 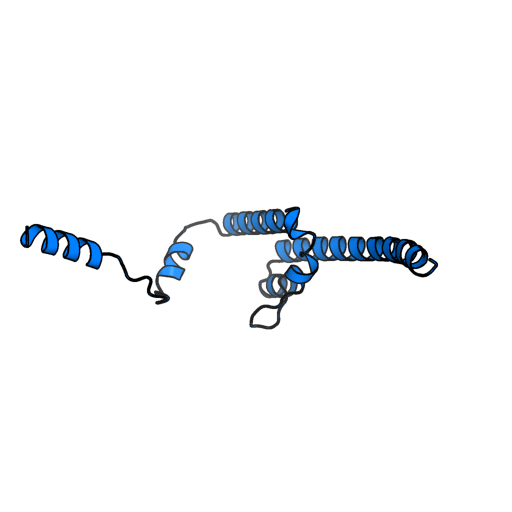C C . ALA A 1 84 ? 8.589 -1.597 -1.195 1.00 92.75 84 ALA A C 1
ATOM 702 O O . ALA A 1 84 ? 7.635 -1.113 -0.582 1.00 92.75 84 ALA A O 1
ATOM 703 N N . TYR A 1 85 ? 9.814 -1.645 -0.662 1.00 95.00 85 TYR A N 1
ATOM 704 C CA . TYR A 1 85 ? 10.102 -1.381 0.755 1.00 95.00 85 TYR A CA 1
ATOM 705 C C . TYR A 1 85 ? 9.646 -0.003 1.245 1.00 95.00 85 TYR A C 1
ATOM 707 O O . TYR A 1 85 ? 9.144 0.110 2.355 1.00 95.00 85 TYR A O 1
ATOM 715 N N . ASN A 1 86 ? 9.736 1.038 0.411 1.00 94.19 86 ASN A N 1
ATOM 716 C CA . ASN A 1 86 ? 9.232 2.369 0.774 1.00 94.19 86 ASN A CA 1
ATOM 717 C C . ASN A 1 86 ? 7.724 2.356 1.061 1.00 94.19 86 ASN A C 1
ATOM 719 O O . ASN A 1 86 ? 7.265 2.985 2.008 1.00 94.19 86 ASN A O 1
ATOM 723 N N . CYS A 1 87 ? 6.954 1.624 0.255 1.00 95.44 87 CYS A N 1
ATOM 724 C CA . CYS A 1 87 ? 5.522 1.462 0.474 1.00 95.44 87 CYS A CA 1
ATOM 725 C C . CYS A 1 87 ? 5.258 0.591 1.707 1.00 95.44 87 CYS A C 1
ATOM 727 O O . CYS A 1 87 ? 4.375 0.915 2.495 1.00 95.44 87 CYS A O 1
ATOM 729 N N . ALA A 1 88 ? 6.044 -0.473 1.900 1.00 96.31 88 ALA A N 1
ATOM 730 C CA . ALA A 1 88 ? 5.932 -1.347 3.065 1.00 96.31 88 ALA A CA 1
ATOM 731 C C . ALA A 1 88 ? 6.176 -0.587 4.381 1.00 96.31 88 ALA A C 1
ATOM 733 O O . ALA A 1 88 ? 5.394 -0.731 5.316 1.00 96.31 88 ALA A O 1
ATOM 734 N N . LEU A 1 89 ? 7.202 0.269 4.431 1.00 96.88 89 LEU A N 1
ATOM 735 C CA . LEU A 1 89 ? 7.487 1.124 5.587 1.00 96.88 89 LEU A CA 1
ATOM 736 C C . LEU A 1 89 ? 6.319 2.062 5.890 1.00 96.88 89 LEU A C 1
ATOM 738 O O . LEU A 1 89 ? 5.875 2.125 7.031 1.00 96.88 89 LEU A O 1
ATOM 742 N N . ILE A 1 90 ? 5.766 2.721 4.867 1.00 96.12 90 ILE A N 1
ATOM 743 C CA . ILE A 1 90 ? 4.588 3.580 5.031 1.00 96.12 90 ILE A CA 1
ATOM 744 C C . ILE A 1 90 ? 3.418 2.767 5.599 1.00 96.12 90 ILE A C 1
ATOM 746 O O . ILE A 1 90 ? 2.845 3.147 6.612 1.00 96.12 90 ILE A O 1
ATOM 750 N N . LEU A 1 91 ? 3.079 1.622 5.005 1.00 95.69 91 LEU A N 1
ATOM 751 C CA . LEU A 1 91 ? 1.976 0.783 5.490 1.00 95.69 91 LEU A CA 1
ATOM 752 C C . LEU A 1 91 ? 2.179 0.348 6.949 1.00 95.69 91 LEU A C 1
ATOM 754 O O . LEU A 1 91 ? 1.233 0.377 7.736 1.00 95.69 91 LEU A O 1
ATOM 758 N N . PHE A 1 92 ? 3.409 -0.005 7.319 1.00 95.69 92 PHE A N 1
ATOM 759 C CA . PHE A 1 92 ? 3.758 -0.390 8.682 1.00 95.69 92 PHE A CA 1
ATOM 760 C C . PHE A 1 92 ? 3.615 0.770 9.674 1.00 95.69 92 PHE A C 1
ATOM 762 O O . PHE A 1 92 ? 3.018 0.602 10.736 1.00 95.69 92 PHE A O 1
ATOM 769 N N . GLU A 1 93 ? 4.090 1.966 9.322 1.00 95.19 93 GLU A N 1
ATOM 770 C CA . GLU A 1 93 ? 3.929 3.165 10.151 1.00 95.19 93 GLU A CA 1
ATOM 771 C C . GLU A 1 93 ? 2.454 3.475 10.431 1.00 95.19 93 GLU A C 1
ATOM 773 O O . GLU A 1 93 ? 2.098 3.791 11.568 1.00 95.19 93 GLU A O 1
ATOM 778 N N . TYR A 1 94 ? 1.577 3.360 9.428 1.00 94.25 94 TYR A N 1
ATOM 779 C CA . TYR A 1 94 ? 0.141 3.577 9.635 1.00 94.25 94 TYR A CA 1
ATOM 780 C C . TYR A 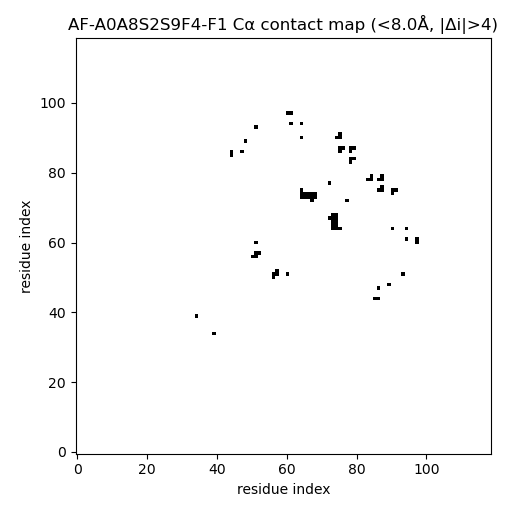1 94 ? -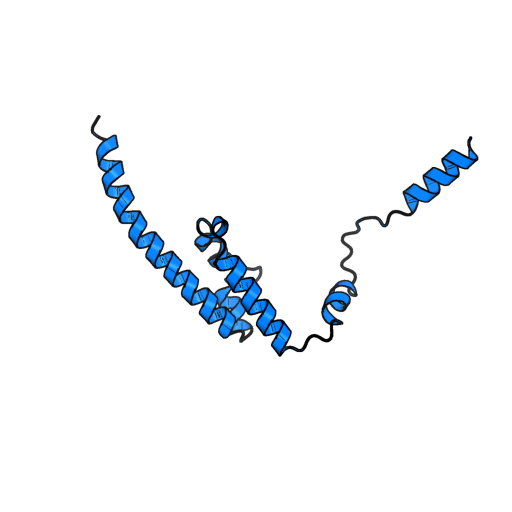0.498 2.462 10.454 1.00 94.25 94 TYR A C 1
ATOM 782 O O . TYR A 1 94 ? -1.292 2.764 11.340 1.00 94.25 94 TYR A O 1
ATOM 790 N N . ALA A 1 95 ? -0.116 1.202 10.240 1.00 93.50 95 ALA A N 1
ATOM 791 C CA . ALA A 1 95 ? -0.587 0.102 11.077 1.00 93.50 95 ALA A CA 1
ATOM 792 C C . ALA A 1 95 ? -0.238 0.331 12.561 1.00 93.50 95 ALA A C 1
ATOM 794 O O . ALA A 1 95 ? -1.090 0.160 13.433 1.00 93.50 95 ALA A O 1
ATOM 795 N N . LEU A 1 96 ? 0.978 0.809 12.852 1.00 93.12 96 LEU A N 1
ATOM 796 C CA . LEU A 1 96 ? 1.386 1.178 14.211 1.00 93.12 96 LEU A CA 1
ATOM 797 C C . LEU A 1 96 ? 0.578 2.355 14.773 1.00 93.12 96 LEU A C 1
ATOM 799 O O . LEU A 1 96 ? 0.209 2.335 15.947 1.00 93.12 96 LEU A O 1
ATOM 803 N N . LYS A 1 97 ? 0.300 3.385 13.965 1.00 91.44 97 LYS A N 1
ATOM 804 C CA . LYS A 1 97 ? -0.536 4.524 14.388 1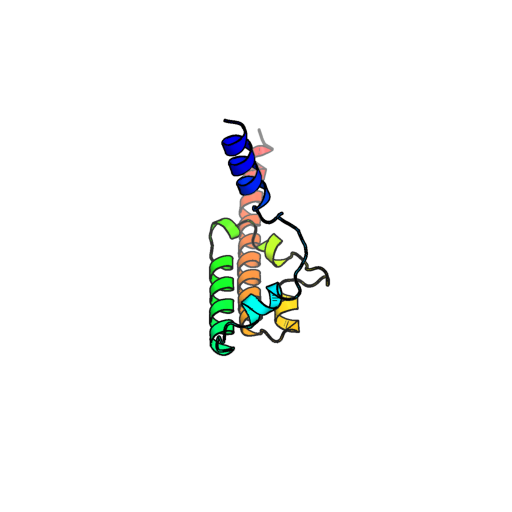.00 91.44 97 LYS A CA 1
ATOM 805 C C . LYS A 1 97 ? -1.952 4.077 14.747 1.00 91.44 97 LYS A C 1
ATOM 807 O O . LYS A 1 97 ? -2.459 4.470 15.793 1.00 91.44 97 LYS A O 1
ATOM 812 N N . VAL A 1 98 ? -2.557 3.237 13.910 1.00 89.94 98 VAL A N 1
ATOM 813 C CA . VAL A 1 98 ? -3.893 2.675 14.142 1.00 89.94 98 VAL A CA 1
ATOM 814 C C . VAL A 1 98 ? -3.900 1.832 15.414 1.00 89.94 98 VAL A C 1
ATOM 816 O O . VAL A 1 98 ? -4.727 2.063 16.286 1.00 89.94 98 VAL A O 1
ATOM 819 N N . SER A 1 99 ? -2.920 0.941 15.587 1.00 88.62 99 SER A N 1
ATOM 820 C CA . SER A 1 99 ? -2.798 0.118 16.797 1.00 88.62 99 SER A CA 1
ATOM 821 C C . SER A 1 99 ? -2.714 0.954 18.083 1.00 88.62 99 SER A C 1
ATOM 823 O O . SER A 1 99 ? -3.365 0.624 19.072 1.00 88.62 99 SER A O 1
ATOM 825 N N . LYS A 1 100 ? -1.975 2.072 18.067 1.00 88.06 100 LYS A N 1
ATOM 826 C CA . LYS A 1 100 ? -1.906 3.002 19.209 1.00 88.06 100 LYS A CA 1
ATOM 827 C C . LYS A 1 100 ? -3.237 3.716 19.475 1.00 88.06 100 LYS A C 1
ATOM 829 O O . LYS A 1 100 ? -3.589 3.935 20.635 1.00 88.06 100 LYS A O 1
ATOM 834 N N . ARG A 1 101 ? -3.979 4.077 18.423 1.00 84.31 101 ARG A N 1
ATOM 835 C CA . ARG A 1 101 ? -5.298 4.717 18.543 1.00 84.31 101 ARG A CA 1
ATOM 836 C C . ARG A 1 101 ? -6.304 3.789 19.227 1.00 84.31 101 ARG A C 1
ATOM 838 O O . ARG A 1 101 ? -6.947 4.220 20.178 1.00 84.31 101 ARG A O 1
ATOM 845 N N . GLU A 1 102 ? -6.363 2.523 18.815 1.00 77.38 102 GLU A N 1
ATOM 846 C CA . GLU A 1 102 ? -7.253 1.516 19.419 1.00 77.38 102 GLU A CA 1
ATOM 847 C C . GLU A 1 102 ? -6.990 1.363 20.925 1.00 77.38 102 GLU A C 1
ATOM 849 O O . GLU A 1 102 ? -7.899 1.531 21.732 1.00 77.38 102 GLU A O 1
ATOM 854 N N . SER A 1 103 ? -5.720 1.224 21.327 1.00 73.12 103 SER A N 1
ATOM 855 C CA . SER A 1 103 ? -5.351 1.101 22.749 1.00 73.12 103 SER A CA 1
ATOM 856 C C . SER A 1 103 ? -5.717 2.313 23.624 1.00 73.12 103 SER A C 1
ATOM 858 O O . SER A 1 103 ? -5.756 2.202 24.850 1.00 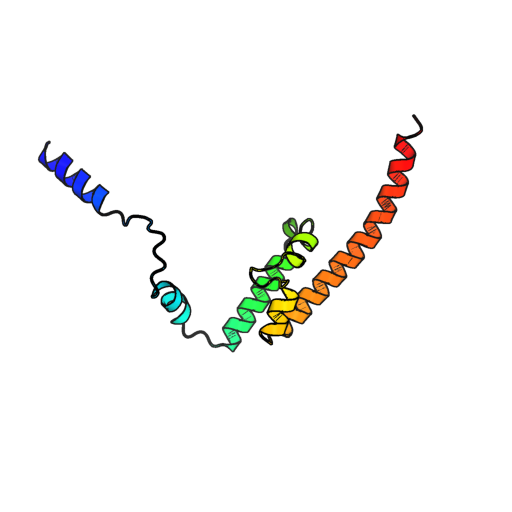73.12 103 SER A O 1
ATOM 860 N N . SER A 1 104 ? -5.977 3.473 23.009 1.00 67.69 104 SER A N 1
ATOM 861 C CA . SER A 1 104 ? -6.431 4.684 23.707 1.00 67.69 104 SER A CA 1
ATOM 862 C C . SER A 1 104 ? -7.961 4.745 23.814 1.00 67.69 104 SER A C 1
ATOM 864 O O . SER A 1 104 ? -8.485 5.248 24.805 1.00 67.69 104 SER A O 1
ATOM 866 N N . ASN A 1 105 ? -8.684 4.215 22.822 1.00 60.34 105 ASN A N 1
ATOM 867 C CA . ASN A 1 105 ? -10.149 4.208 22.790 1.00 60.34 105 ASN A CA 1
ATOM 868 C C . ASN A 1 105 ? -10.758 3.210 23.791 1.00 60.34 105 ASN A C 1
ATOM 870 O O . ASN A 1 105 ? -11.788 3.512 24.397 1.00 60.34 105 ASN A O 1
ATOM 874 N N . ASP A 1 106 ? -10.098 2.073 24.029 1.00 57.34 106 ASP A N 1
ATOM 875 C CA . ASP A 1 106 ? -10.560 1.035 24.968 1.00 57.34 106 ASP A CA 1
ATOM 876 C C . ASP A 1 106 ? -10.622 1.510 26.436 1.00 57.34 106 ASP A C 1
ATOM 878 O O . ASP A 1 106 ? -11.355 0.961 27.265 1.00 57.34 106 ASP A O 1
ATOM 882 N N . GLN A 1 107 ? -9.886 2.573 26.777 1.00 52.97 107 GLN A N 1
ATOM 883 C CA . GLN A 1 107 ? -9.919 3.170 28.117 1.00 52.97 107 GLN A CA 1
ATOM 884 C C . GLN A 1 107 ? -11.134 4.089 28.319 1.00 52.97 107 GLN A C 1
ATOM 886 O O . GLN A 1 107 ? -11.598 4.257 29.447 1.00 52.97 107 GLN A O 1
ATOM 891 N N . GLN A 1 108 ? -11.695 4.656 27.246 1.00 50.47 108 GLN A N 1
ATOM 892 C CA . GLN A 1 108 ? -12.827 5.580 27.342 1.00 50.47 108 GLN A CA 1
ATOM 893 C C . GLN A 1 108 ? -14.163 4.827 27.488 1.00 50.47 108 GLN A C 1
ATOM 895 O O . GLN A 1 108 ? -15.018 5.230 28.282 1.00 50.47 108 GLN A O 1
ATOM 900 N N . THR A 1 109 ? -14.331 3.707 26.779 1.00 48.88 109 THR A N 1
ATOM 901 C CA . THR A 1 109 ? -15.564 2.894 26.774 1.00 48.88 109 THR A CA 1
ATOM 902 C C . THR A 1 109 ? -15.835 2.220 28.117 1.00 48.88 109 THR A C 1
ATOM 904 O O . THR A 1 109 ? -16.979 2.205 28.570 1.00 48.88 109 THR A O 1
ATOM 907 N N . SER A 1 110 ? -14.790 1.774 28.818 1.00 50.28 110 SER A N 1
ATOM 908 C CA . SER A 1 110 ? -14.920 1.145 30.142 1.00 50.28 110 SER A CA 1
ATOM 909 C C . SER A 1 110 ? -15.519 2.084 31.203 1.00 50.28 110 SER A C 1
ATOM 911 O O . SER A 1 110 ? -16.233 1.637 32.096 1.00 50.28 110 SER A O 1
ATOM 913 N N . SER A 1 111 ? -15.277 3.397 31.098 1.00 51.38 111 SER A N 1
ATOM 914 C CA . SER A 1 111 ? -15.813 4.378 32.054 1.00 51.38 111 SER A CA 1
ATOM 915 C C . SER A 1 111 ? -17.269 4.766 31.773 1.00 51.38 111 SER A C 1
ATOM 917 O O . SER A 1 111 ? -18.038 4.937 32.712 1.00 51.38 111 SER A O 1
ATOM 919 N N . ALA A 1 112 ? -17.680 4.850 30.504 1.00 52.03 112 ALA A N 1
ATOM 920 C CA . ALA A 1 112 ? -19.055 5.190 30.127 1.00 52.03 112 ALA A CA 1
ATOM 921 C C . ALA A 1 112 ? -20.035 4.022 30.335 1.00 52.03 112 ALA A C 1
ATOM 923 O O . ALA A 1 112 ? -21.196 4.242 30.680 1.00 52.03 112 ALA A O 1
ATOM 924 N N . GLN A 1 113 ? -19.569 2.782 30.164 1.00 46.19 113 GLN A N 1
ATOM 925 C CA . GLN A 1 113 ? -20.407 1.588 30.293 1.00 46.19 113 GLN A CA 1
ATOM 926 C C . GLN A 1 113 ? -20.804 1.303 31.752 1.00 46.19 113 GLN A C 1
ATOM 928 O O . GLN A 1 113 ? -21.908 0.833 32.006 1.00 46.19 113 GLN A O 1
ATOM 933 N N . PHE A 1 114 ? -19.970 1.703 32.719 1.00 49.78 114 PHE A N 1
ATOM 934 C CA . PHE A 1 114 ? -20.289 1.613 34.147 1.00 49.78 114 PHE A CA 1
ATOM 935 C C . PHE A 1 114 ? -21.453 2.535 34.569 1.00 49.78 114 PHE A C 1
ATOM 937 O O . PHE A 1 114 ? -22.208 2.206 35.482 1.00 49.78 114 PHE A O 1
ATOM 944 N N . TYR A 1 115 ? -21.648 3.671 33.886 1.00 55.81 115 TYR A N 1
ATOM 945 C CA . TYR A 1 115 ? -22.720 4.620 34.215 1.00 55.81 115 TYR A CA 1
ATOM 946 C C . TYR A 1 115 ? -24.109 4.210 33.697 1.00 55.81 115 TYR A C 1
ATOM 948 O O . TYR A 1 115 ? -25.101 4.717 34.211 1.00 55.81 115 TYR A O 1
ATOM 956 N N . PHE A 1 116 ? -24.211 3.294 32.726 1.00 55.06 116 PHE A N 1
ATOM 957 C CA . PHE A 1 116 ? -25.505 2.862 32.172 1.00 55.06 116 PHE A CA 1
ATOM 958 C C . PHE A 1 116 ? -26.116 1.636 32.869 1.00 55.06 116 PHE A C 1
ATOM 960 O O . PHE A 1 116 ? -27.319 1.430 32.763 1.00 55.06 116 PHE A O 1
ATOM 967 N N . GLU A 1 117 ? -25.329 0.845 33.603 1.00 49.78 117 GLU A N 1
ATOM 968 C CA . GLU A 1 117 ? -25.818 -0.350 34.318 1.00 49.78 117 GLU A CA 1
ATOM 969 C C . GLU A 1 117 ? -26.356 -0.064 35.734 1.00 49.78 117 GLU A C 1
ATOM 971 O O . GLU A 1 117 ? -26.866 -0.966 36.391 1.00 49.78 117 GLU A O 1
ATOM 976 N N . SER A 1 118 ? -26.259 1.182 36.215 1.00 53.09 118 SER A N 1
ATOM 977 C CA . SER A 1 118 ? -26.625 1.565 37.593 1.00 53.09 118 SER A CA 1
ATOM 978 C C . SER A 1 118 ? -27.912 2.404 37.708 1.00 53.09 118 SER A C 1
ATOM 980 O O . SER A 1 118 ? -28.088 3.090 38.714 1.00 53.09 118 SER A O 1
ATOM 982 N N . SER A 1 119 ? -28.789 2.417 36.697 1.00 45.00 119 SER A N 1
ATOM 983 C CA . SER A 1 119 ? -30.072 3.156 36.718 1.00 45.00 119 SER A CA 1
ATOM 984 C C . SER A 1 119 ? -31.284 2.245 36.598 1.00 45.00 119 SER A C 1
ATOM 986 O O . SER A 1 119 ? -31.229 1.307 35.776 1.00 45.00 119 SER A O 1
#

Sequence (119 aa):
KIQQIQYLQNQLYQQPARTTRSNSNDFLVWSSCKYDEREKRIRAIKIIRLLLDYPLFQEHLLSLLSFRNLEGQTPFMSAVNCCAYNCALILFEYALKVSKRESSNDQQTSSAQFYFESS

Solvent-accessible surface area (backbone atoms only — not comparable to full-atom values): 7129 Å² total; per-residue (Å²): 109,70,68,57,52,53,51,52,49,59,58,63,69,66,56,79,76,92,64,93,64,86,50,82,59,62,64,44,64,74,63,65,57,87,63,53,70,67,56,52,49,54,51,52,50,51,51,52,47,54,58,71,67,34,74,85,41,58,88,46,40,65,61,60,56,63,41,56,49,100,86,69,37,27,61,46,51,50,24,50,76,68,69,36,52,73,54,22,51,52,47,48,55,51,51,53,53,51,56,55,50,53,70,56,50,63,63,55,54,62,62,58,56,61,67,67,75,76,116

Foldseek 3Di:
DVVVVVVVVVVVVPDPDPDPPPPVCVVVVVVVPPDDPVVVLVVVLVVLCCQLVDPVCLVVVLVQQCDADPVRDGPLRVCVVVVVVSSNVVSVVSNVVSVVVVVVVVVVVVVVVVVVVPD

pLDDT: mean 76.31, std 19.24, range [40.78, 97.38]